Protein AF-A0A8J9RZQ1-F1 (afdb_monomer)

Structure (mmCIF, N/CA/C/O backbone):
data_AF-A0A8J9RZQ1-F1
#
_entry.id   AF-A0A8J9RZQ1-F1
#
loop_
_atom_site.group_PDB
_atom_site.id
_atom_site.type_symbol
_atom_site.label_atom_id
_atom_site.label_alt_id
_atom_site.label_comp_id
_atom_site.label_asym_id
_atom_site.label_entity_id
_atom_site.label_seq_id
_atom_site.pdbx_PDB_ins_code
_atom_site.Cartn_x
_atom_site.Cartn_y
_atom_site.Cartn_z
_atom_site.occupancy
_atom_site.B_iso_or_equiv
_atom_site.auth_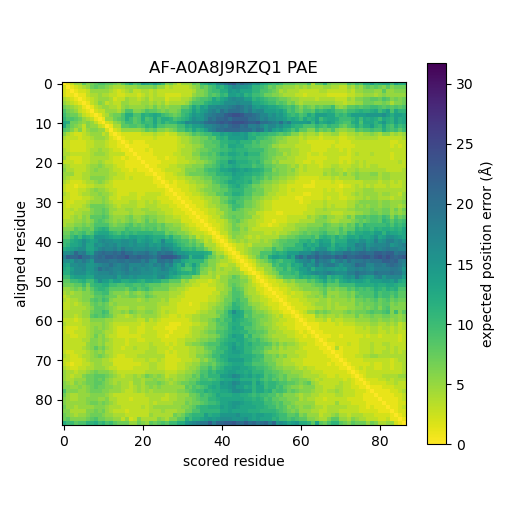seq_id
_atom_site.auth_comp_id
_atom_site.auth_asym_id
_atom_site.auth_atom_id
_atom_site.pdbx_PDB_model_num
ATOM 1 N N . ILE A 1 1 ? 3.578 3.260 -3.385 1.00 74.56 1 ILE A N 1
ATOM 2 C CA . ILE A 1 1 ? 2.538 2.312 -2.926 1.00 74.56 1 ILE A CA 1
ATOM 3 C C . ILE A 1 1 ? 1.317 3.140 -2.593 1.00 74.56 1 ILE A C 1
ATOM 5 O O . ILE A 1 1 ? 1.437 4.067 -1.794 1.00 74.56 1 ILE A O 1
ATOM 9 N N . ALA A 1 2 ? 0.209 2.895 -3.281 1.00 85.12 2 ALA A N 1
ATOM 10 C CA . ALA A 1 2 ? -1.042 3.589 -3.015 1.00 85.12 2 ALA A CA 1
ATOM 11 C C . ALA A 1 2 ? -1.630 3.114 -1.677 1.00 85.12 2 ALA A C 1
ATOM 13 O O . ALA A 1 2 ? -1.440 1.960 -1.286 1.00 85.12 2 ALA A O 1
ATOM 14 N N . LYS A 1 3 ? -2.330 3.999 -0.954 1.00 88.62 3 LYS A N 1
ATOM 15 C CA . LYS A 1 3 ? -3.054 3.583 0.255 1.00 88.62 3 LYS A CA 1
ATOM 16 C C . LYS A 1 3 ? -4.250 2.694 -0.146 1.00 88.62 3 LYS A C 1
ATOM 18 O O . LYS A 1 3 ? -4.827 2.940 -1.204 1.00 88.62 3 LYS A O 1
ATOM 23 N N . PRO A 1 4 ? -4.646 1.698 0.668 1.00 90.31 4 PRO A N 1
ATOM 24 C CA . PRO A 1 4 ? -5.695 0.743 0.306 1.00 90.31 4 PRO A CA 1
ATOM 25 C C . PRO A 1 4 ? -7.044 1.421 0.086 1.00 90.31 4 PRO A C 1
ATOM 27 O O . PRO A 1 4 ? -7.563 2.100 0.976 1.00 90.31 4 PRO A O 1
ATOM 30 N N . ALA A 1 5 ? -7.622 1.227 -1.091 1.00 89.19 5 ALA A N 1
ATOM 31 C CA . ALA A 1 5 ? -8.879 1.850 -1.465 1.00 89.19 5 ALA A CA 1
ATOM 32 C C . ALA A 1 5 ? -9.958 0.802 -1.732 1.00 89.19 5 ALA A C 1
ATOM 34 O O . ALA A 1 5 ? -9.669 -0.353 -2.044 1.00 89.19 5 ALA A O 1
ATOM 35 N N . LYS A 1 6 ? -11.216 1.212 -1.583 1.00 86.44 6 LYS A N 1
ATOM 36 C CA . LYS A 1 6 ? -12.365 0.394 -1.978 1.00 86.44 6 LYS A CA 1
ATOM 37 C C . LYS A 1 6 ? -12.533 0.423 -3.496 1.00 86.44 6 LYS A C 1
ATOM 39 O O . LYS A 1 6 ? -11.969 1.279 -4.174 1.00 86.44 6 LYS A O 1
ATOM 44 N N . ALA A 1 7 ? -13.327 -0.506 -4.024 1.00 78.94 7 ALA A N 1
ATOM 45 C CA . ALA A 1 7 ? -13.641 -0.529 -5.445 1.00 78.94 7 ALA A CA 1
ATOM 46 C C . ALA A 1 7 ? -14.283 0.804 -5.901 1.00 78.94 7 ALA A C 1
ATOM 48 O O . ALA A 1 7 ? -15.010 1.449 -5.127 1.00 78.94 7 ALA A O 1
ATOM 49 N N . PRO A 1 8 ? -14.036 1.229 -7.153 1.00 75.31 8 PRO A N 1
ATOM 50 C CA . PRO A 1 8 ? -14.624 2.448 -7.693 1.00 75.31 8 PRO 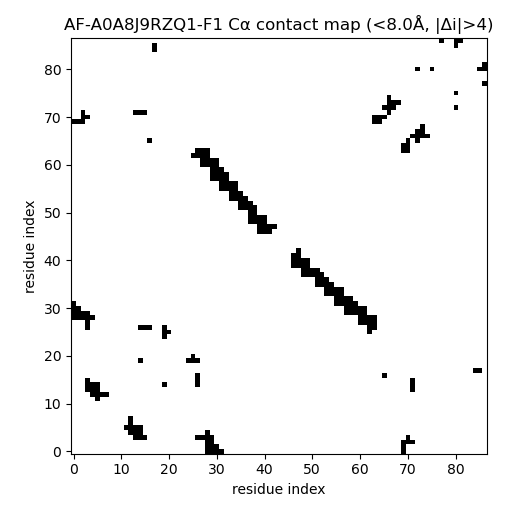A CA 1
ATOM 51 C C . PRO A 1 8 ? -16.159 2.367 -7.640 1.00 75.31 8 PRO A C 1
ATOM 53 O O . PRO A 1 8 ? -16.748 1.389 -8.091 1.00 75.31 8 PRO A O 1
ATOM 56 N N . GLY A 1 9 ? -16.801 3.391 -7.063 1.00 70.75 9 GLY A N 1
ATOM 57 C CA . GLY A 1 9 ? -18.263 3.470 -6.906 1.00 70.75 9 GLY A CA 1
ATOM 58 C C . GLY A 1 9 ? -18.778 3.492 -5.459 1.00 70.75 9 GLY A C 1
ATOM 59 O O . GLY A 1 9 ? -19.934 3.847 -5.237 1.00 70.75 9 GLY A O 1
ATOM 60 N N . GLU A 1 10 ? -17.947 3.189 -4.455 1.00 76.31 10 GLU A N 1
ATOM 61 C CA . GLU A 1 10 ? -18.347 3.353 -3.048 1.00 76.31 10 GLU A CA 1
ATOM 62 C C . GLU A 1 10 ? -18.273 4.819 -2.567 1.00 76.31 10 GLU A C 1
ATOM 64 O O . GLU A 1 10 ? -17.355 5.568 -2.914 1.00 76.31 10 GLU A O 1
ATOM 69 N N . ARG A 1 11 ? -19.223 5.217 -1.696 1.00 67.31 11 ARG A N 1
ATOM 70 C CA . ARG A 1 11 ? -19.303 6.567 -1.086 1.00 67.31 11 ARG A CA 1
ATOM 71 C C . ARG A 1 11 ? -18.054 6.948 -0.284 1.00 67.31 11 ARG A C 1
ATOM 73 O O . ARG A 1 11 ? -17.743 8.129 -0.172 1.00 67.31 11 ARG A O 1
ATOM 80 N N . SER A 1 12 ? -17.357 5.965 0.289 1.00 75.19 12 SER A N 1
ATOM 81 C CA . SER A 1 12 ? -16.068 6.157 0.956 1.00 75.19 12 SER A CA 1
ATOM 82 C C . SER A 1 12 ? -15.015 5.329 0.243 1.00 75.19 12 SER A C 1
ATOM 84 O O . SER A 1 12 ? -15.108 4.108 0.208 1.00 75.19 12 SER A O 1
ATOM 86 N N . GLN A 1 13 ? -13.998 5.995 -0.294 1.00 81.88 13 GLN A N 1
ATOM 87 C CA . GLN A 1 13 ? -12.907 5.337 -1.012 1.00 81.88 13 GLN A CA 1
ATOM 88 C C . GLN A 1 13 ? -11.841 4.758 -0.071 1.00 81.88 13 GLN A C 1
ATOM 90 O O . GLN A 1 13 ? -11.027 3.952 -0.499 1.00 81.88 13 GLN A O 1
ATOM 95 N N . LYS A 1 14 ? -11.835 5.140 1.213 1.00 88.00 14 LYS A N 1
ATOM 96 C CA . LYS A 1 14 ? -10.842 4.668 2.189 1.00 88.00 14 LYS A CA 1
ATOM 97 C C . LYS A 1 14 ? -11.248 3.307 2.733 1.00 88.00 14 LYS A C 1
ATOM 99 O O . LYS A 1 14 ? -12.339 3.186 3.289 1.00 88.00 14 LYS A O 1
ATOM 104 N N . LEU A 1 15 ? -10.358 2.327 2.625 1.00 89.94 15 LEU A N 1
ATOM 105 C CA . LEU A 1 15 ? -10.501 1.028 3.271 1.00 89.94 15 LEU A CA 1
ATOM 106 C C . LEU A 1 15 ? -9.790 1.068 4.631 1.00 89.94 15 LEU A C 1
ATOM 108 O O . LEU A 1 15 ? -8.636 1.498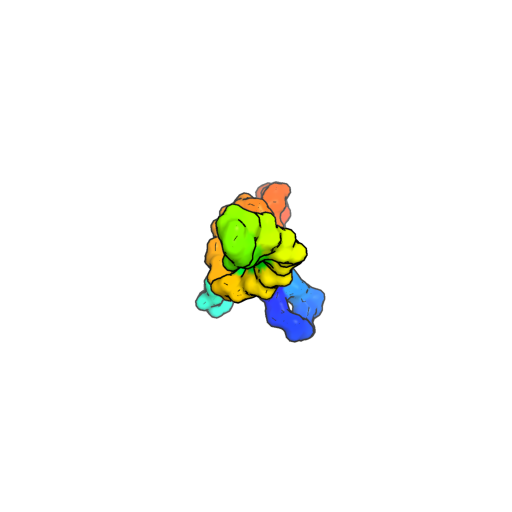 4.707 1.00 89.94 15 LEU A O 1
ATOM 112 N N . LEU A 1 16 ? -10.466 0.652 5.705 1.00 92.00 16 LEU A N 1
ATOM 113 C CA . LEU A 1 16 ? -9.857 0.556 7.040 1.00 92.00 16 LEU A CA 1
ATOM 114 C C . LEU A 1 16 ? -9.410 -0.884 7.352 1.00 92.00 16 LEU A C 1
ATOM 116 O O . LEU A 1 16 ? -10.055 -1.833 6.892 1.00 92.00 16 LEU A O 1
ATOM 120 N N . PRO A 1 17 ? -8.351 -1.080 8.166 1.00 92.31 17 PRO A N 1
ATOM 121 C CA . PRO A 1 17 ? -7.898 -2.419 8.548 1.00 92.31 17 PRO A CA 1
ATOM 122 C C . PRO A 1 17 ? -8.993 -3.254 9.225 1.00 92.31 17 PRO A C 1
ATOM 124 O O . PRO A 1 17 ? -9.17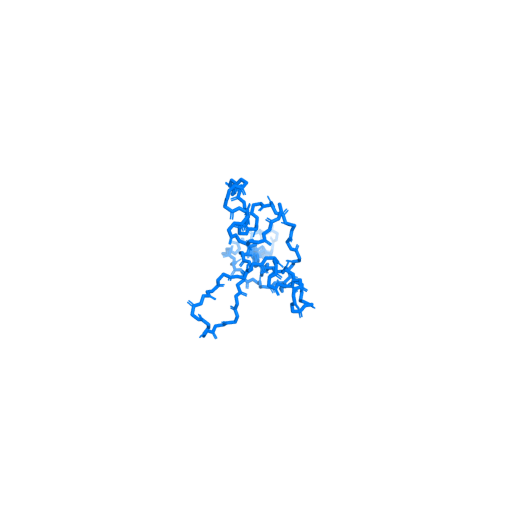5 -4.418 8.869 1.00 92.31 17 PRO A O 1
ATOM 127 N N . ARG A 1 18 ? -9.792 -2.659 10.119 1.00 92.06 18 ARG A N 1
ATOM 128 C CA . ARG A 1 18 ? -10.964 -3.304 10.724 1.00 92.06 18 ARG A CA 1
ATOM 129 C C . ARG A 1 18 ? -11.949 -3.867 9.704 1.00 92.06 18 ARG A C 1
ATOM 131 O O . ARG A 1 18 ? -12.369 -5.009 9.850 1.00 92.06 18 ARG A O 1
ATOM 138 N N . GLU A 1 19 ? -12.306 -3.101 8.673 1.00 90.62 19 GLU A N 1
ATOM 139 C CA . GLU A 1 19 ? -13.243 -3.570 7.639 1.00 90.62 19 GLU A CA 1
ATOM 140 C C . GLU A 1 19 ? -12.692 -4.814 6.928 1.00 90.62 19 GLU A C 1
ATOM 142 O O . GLU A 1 19 ? -13.442 -5.739 6.623 1.00 90.62 19 GLU A O 1
ATOM 147 N N . CYS A 1 20 ? -11.374 -4.867 6.710 1.00 91.94 20 CYS A N 1
ATOM 148 C CA . CYS A 1 20 ? -10.718 -6.038 6.132 1.00 91.94 20 CYS A CA 1
ATOM 149 C C . CYS A 1 20 ? -10.772 -7.242 7.076 1.00 91.94 20 CYS A C 1
ATOM 151 O O . CYS A 1 20 ? -11.083 -8.341 6.628 1.00 91.94 20 CYS A O 1
ATOM 153 N N . ARG A 1 21 ? -10.546 -7.041 8.383 1.00 91.69 21 ARG A N 1
ATOM 154 C CA . ARG A 1 21 ? -10.657 -8.107 9.396 1.00 91.69 21 ARG A CA 1
ATOM 155 C C . ARG A 1 21 ? -12.079 -8.672 9.471 1.00 91.69 21 ARG A C 1
ATOM 157 O O . ARG A 1 21 ? -12.246 -9.887 9.459 1.00 91.69 21 ARG A O 1
ATOM 164 N N . GLU A 1 22 ? -13.094 -7.807 9.476 1.00 92.44 22 GLU A N 1
ATOM 165 C CA . GLU A 1 22 ? -14.511 -8.205 9.502 1.00 92.44 22 GLU A CA 1
ATOM 166 C C . GLU A 1 22 ? -14.917 -8.969 8.232 1.00 92.44 22 GLU A C 1
ATOM 168 O O . GLU A 1 22 ? -15.646 -9.957 8.301 1.00 92.44 22 GLU A O 1
ATOM 173 N N . ARG A 1 23 ? -14.413 -8.542 7.068 1.00 91.25 23 ARG A N 1
ATOM 174 C CA . ARG A 1 23 ? -14.719 -9.153 5.764 1.00 91.25 23 ARG A CA 1
ATOM 175 C C . ARG A 1 23 ? -13.788 -10.310 5.382 1.00 91.25 23 ARG A C 1
ATOM 177 O O . ARG A 1 23 ? -13.952 -10.863 4.299 1.00 91.25 23 ARG A O 1
ATOM 184 N N . LYS A 1 24 ? -12.824 -10.679 6.238 1.00 92.19 24 LYS A N 1
ATOM 185 C CA . LYS A 1 24 ? -11.767 -11.673 5.952 1.00 92.19 24 LYS A CA 1
ATOM 186 C C . LYS A 1 24 ? -10.978 -11.363 4.666 1.00 92.19 24 LYS A C 1
ATOM 188 O O . LYS A 1 24 ? -10.608 -12.263 3.918 1.00 92.19 24 LYS A O 1
ATOM 193 N N . LEU A 1 25 ? -10.735 -10.078 4.414 1.00 91.31 25 LEU A N 1
ATOM 194 C CA . LEU A 1 25 ? -9.945 -9.571 3.292 1.00 91.31 25 LEU A CA 1
ATOM 195 C C . LEU A 1 25 ? -8.522 -9.223 3.736 1.00 91.31 25 LEU A C 1
ATOM 197 O O . LEU A 1 25 ? -8.247 -9.001 4.916 1.00 91.31 25 LEU A O 1
ATOM 201 N N . VAL A 1 26 ? -7.620 -9.115 2.763 1.00 91.00 26 VAL A N 1
ATOM 202 C CA . VAL A 1 26 ? -6.248 -8.654 2.988 1.00 91.00 26 VAL A CA 1
ATOM 203 C C . VAL A 1 26 ? -6.194 -7.135 2.842 1.00 91.00 26 VAL A C 1
ATOM 205 O O . VAL A 1 26 ? -6.631 -6.584 1.835 1.00 91.00 26 VAL A O 1
ATOM 208 N N . TYR A 1 27 ? -5.629 -6.453 3.839 1.00 93.31 27 TYR A N 1
ATOM 209 C CA . TYR A 1 27 ? -5.365 -5.016 3.767 1.00 93.31 27 TYR A CA 1
ATOM 210 C C . TYR A 1 27 ? -4.146 -4.758 2.868 1.00 93.31 27 TYR A C 1
ATOM 212 O O . TYR A 1 27 ? -3.005 -4.748 3.337 1.00 93.31 27 TYR A O 1
ATOM 220 N N . ALA A 1 28 ? -4.386 -4.604 1.566 1.00 92.44 28 ALA A N 1
ATOM 221 C CA . ALA A 1 28 ? -3.353 -4.446 0.547 1.00 92.44 28 ALA A CA 1
ATOM 222 C C . ALA A 1 28 ? -3.552 -3.170 -0.281 1.00 92.44 28 ALA A C 1
ATOM 224 O O . ALA A 1 28 ? -4.673 -2.688 -0.438 1.00 92.44 28 ALA A O 1
ATOM 225 N N . GLY A 1 29 ? -2.452 -2.597 -0.769 1.00 91.50 29 GLY A N 1
ATOM 226 C CA . GLY A 1 29 ? -2.460 -1.415 -1.629 1.00 91.50 29 GLY A CA 1
ATOM 227 C C . GLY A 1 29 ? -1.672 -1.638 -2.915 1.00 91.50 29 GLY A C 1
ATOM 228 O O . GLY A 1 29 ? -0.711 -2.410 -2.934 1.00 91.50 29 GLY A O 1
ATOM 229 N N . GLU A 1 30 ? -2.063 -0.932 -3.975 1.00 92.06 30 GLU A N 1
ATOM 230 C CA . GLU A 1 30 ? -1.473 -1.093 -5.303 1.00 92.06 30 GLU A CA 1
ATOM 231 C C . GLU A 1 30 ? -0.007 -0.620 -5.336 1.00 92.06 30 GLU A C 1
ATOM 233 O O . GLU A 1 30 ? 0.351 0.485 -4.891 1.00 92.06 30 GLU A O 1
ATOM 238 N N . ILE A 1 31 ? 0.860 -1.455 -5.910 1.00 93.12 31 ILE A N 1
ATOM 239 C CA . ILE A 1 31 ? 2.233 -1.103 -6.258 1.00 93.12 31 ILE A CA 1
ATOM 240 C C . ILE A 1 31 ? 2.317 -0.785 -7.741 1.00 93.12 31 ILE A C 1
ATOM 242 O O . ILE A 1 31 ? 2.202 -1.657 -8.596 1.00 93.12 31 ILE A O 1
ATOM 246 N N . SER A 1 32 ? 2.663 0.460 -8.035 1.00 92.25 32 SER A N 1
ATOM 247 C CA . SER A 1 32 ? 3.069 0.912 -9.360 1.00 92.25 32 SER A CA 1
ATOM 248 C C . SER A 1 32 ? 4.530 1.361 -9.331 1.00 92.25 32 SER A C 1
ATOM 250 O O . SER A 1 32 ? 4.920 2.101 -8.422 1.00 92.25 32 SER A O 1
ATOM 252 N N . ALA A 1 33 ? 5.323 0.984 -10.334 1.00 92.69 33 ALA A N 1
ATOM 253 C CA . ALA A 1 33 ? 6.650 1.556 -10.554 1.00 92.69 33 ALA A CA 1
ATOM 254 C C . ALA A 1 33 ? 6.804 2.080 -11.984 1.00 92.69 33 ALA A C 1
ATOM 256 O O . ALA A 1 33 ? 6.218 1.562 -12.937 1.00 92.69 33 ALA A O 1
ATOM 257 N N . THR A 1 34 ? 7.626 3.116 -12.119 1.00 94.12 34 THR A N 1
ATOM 258 C CA . THR A 1 34 ? 8.008 3.690 -13.406 1.00 94.12 34 THR A CA 1
ATOM 259 C C . THR A 1 34 ? 9.418 3.236 -13.734 1.00 94.12 34 THR A C 1
ATOM 261 O O . THR A 1 34 ? 10.381 3.662 -13.099 1.00 94.12 34 THR A O 1
ATOM 264 N N . PHE A 1 35 ? 9.548 2.388 -14.745 1.00 92.75 35 PHE A N 1
ATOM 265 C CA . PHE A 1 35 ? 10.841 2.020 -15.298 1.00 92.75 35 PHE A CA 1
ATOM 266 C C . PHE A 1 35 ? 11.311 3.090 -16.269 1.00 92.75 35 PHE A C 1
ATOM 268 O O . PHE A 1 35 ? 10.560 3.514 -17.143 1.00 92.75 35 PHE A O 1
ATOM 275 N N . CYS A 1 36 ? 12.563 3.510 -16.142 1.00 93.00 36 CYS A N 1
ATOM 276 C CA . CYS A 1 36 ? 13.217 4.362 -17.124 1.00 93.00 36 CYS A CA 1
ATOM 277 C C . CYS A 1 36 ? 14.368 3.568 -17.730 1.00 93.00 36 CYS A C 1
ATOM 279 O O . CYS A 1 36 ? 15.285 3.180 -17.007 1.00 93.00 36 CYS A O 1
ATOM 281 N N . TYR A 1 37 ? 14.318 3.311 -19.034 1.00 89.62 37 TYR A N 1
ATOM 282 C CA . TYR A 1 37 ? 15.402 2.629 -19.732 1.00 89.62 37 TYR A CA 1
ATOM 283 C C . TYR A 1 37 ? 15.835 3.415 -20.963 1.00 89.62 37 TYR A C 1
ATOM 285 O O . TYR A 1 37 ? 15.063 4.149 -21.585 1.00 89.62 37 TYR A O 1
ATOM 293 N N . ARG A 1 38 ? 17.112 3.266 -21.308 1.00 89.38 38 ARG A N 1
ATOM 294 C CA . ARG A 1 38 ? 17.730 3.890 -22.472 1.00 89.38 38 ARG A CA 1
ATOM 295 C C . ARG A 1 38 ? 18.446 2.811 -23.261 1.00 89.38 38 ARG A C 1
ATOM 297 O O . ARG A 1 38 ? 19.329 2.149 -22.729 1.00 89.38 38 ARG A O 1
ATOM 304 N N . MET A 1 39 ? 18.070 2.647 -24.523 1.00 86.25 39 MET A N 1
ATOM 305 C CA . MET A 1 39 ? 18.785 1.745 -25.418 1.00 86.25 39 MET A CA 1
ATOM 306 C C . MET A 1 39 ? 19.991 2.466 -26.023 1.00 86.25 39 MET A C 1
ATOM 308 O O . MET A 1 39 ? 19.874 3.588 -26.528 1.00 86.25 39 MET A O 1
ATOM 312 N N . ILE A 1 40 ? 21.152 1.821 -25.956 1.00 86.56 40 ILE A N 1
ATOM 313 C CA . ILE A 1 40 ? 22.376 2.271 -26.619 1.00 86.56 40 ILE A CA 1
ATOM 314 C C . ILE A 1 40 ? 22.518 1.433 -27.883 1.00 86.56 40 ILE A C 1
ATOM 316 O O . ILE A 1 40 ? 22.608 0.209 -27.805 1.00 86.56 40 ILE A O 1
ATOM 320 N N . GLN A 1 41 ? 22.502 2.081 -29.045 1.00 80.56 41 GLN A N 1
ATOM 321 C CA . GLN A 1 41 ? 22.810 1.412 -30.303 1.00 80.56 41 GLN A CA 1
ATOM 322 C C . GLN A 1 41 ? 24.295 1.583 -30.600 1.00 80.56 41 GLN A C 1
ATOM 324 O O . GLN A 1 41 ? 24.798 2.704 -30.624 1.00 80.56 41 GLN A O 1
ATOM 329 N N . ARG A 1 42 ? 24.990 0.471 -30.843 1.00 80.94 42 ARG A N 1
ATOM 330 C CA . ARG A 1 42 ? 26.369 0.479 -31.335 1.00 80.94 42 ARG A CA 1
ATOM 331 C C . ARG A 1 42 ? 26.373 0.346 -32.844 1.00 80.94 42 ARG A C 1
ATOM 333 O O . ARG A 1 42 ? 25.890 -0.653 -33.370 1.00 80.94 42 ARG A O 1
ATOM 340 N N . ARG A 1 43 ? 26.965 1.319 -33.535 1.00 79.44 43 ARG A N 1
ATOM 341 C CA . ARG A 1 43 ? 27.275 1.210 -34.965 1.00 79.44 43 ARG A CA 1
ATOM 342 C C . ARG A 1 43 ? 28.734 1.588 -35.174 1.00 79.44 43 ARG A C 1
ATOM 344 O O . ARG A 1 43 ? 29.139 2.686 -34.814 1.00 79.44 43 ARG A O 1
ATOM 351 N N . ASN A 1 44 ? 29.518 0.667 -35.733 1.00 79.62 44 ASN A N 1
ATOM 352 C CA . ASN A 1 44 ? 30.944 0.857 -36.031 1.00 79.62 44 ASN A CA 1
ATOM 353 C C . ASN A 1 44 ? 31.785 1.327 -34.822 1.00 79.62 44 ASN A C 1
ATOM 355 O O . ASN A 1 44 ? 32.634 2.199 -34.959 1.00 79.62 44 ASN A O 1
ATOM 359 N N . GLY A 1 45 ? 31.526 0.790 -33.624 1.00 80.62 45 GLY A N 1
ATOM 360 C CA . GLY A 1 45 ? 32.263 1.152 -32.404 1.00 80.62 45 GLY A CA 1
ATOM 361 C C . GLY A 1 45 ? 31.857 2.484 -31.758 1.00 80.62 45 GLY A C 1
ATOM 362 O O . GLY A 1 45 ? 32.393 2.820 -30.707 1.00 80.62 45 GLY A O 1
ATOM 363 N N . VAL A 1 46 ? 30.897 3.214 -32.338 1.00 78.44 46 VAL A N 1
ATOM 364 C CA . VAL A 1 46 ? 30.349 4.452 -31.768 1.00 78.44 46 VAL A CA 1
ATOM 365 C C . VAL A 1 46 ? 29.007 4.166 -31.094 1.00 78.44 46 VAL A C 1
ATOM 367 O O . VAL A 1 46 ? 28.110 3.555 -31.689 1.00 78.44 46 VAL A O 1
ATOM 370 N N . ASP A 1 47 ? 28.882 4.618 -29.847 1.00 83.19 47 ASP A N 1
ATOM 371 C CA . ASP A 1 47 ? 27.667 4.506 -29.043 1.00 83.19 47 ASP A CA 1
ATOM 372 C C . ASP A 1 47 ? 26.713 5.658 -29.393 1.00 83.19 47 ASP A C 1
ATOM 374 O O . ASP A 1 47 ? 27.018 6.825 -29.153 1.00 83.19 47 ASP A O 1
ATOM 378 N N . PHE A 1 48 ? 25.538 5.333 -29.935 1.00 80.00 48 PHE A N 1
ATOM 379 C CA . PHE A 1 48 ? 24.448 6.274 -30.193 1.00 80.00 48 PHE A CA 1
ATOM 380 C C . PHE A 1 48 ? 23.356 6.077 -29.140 1.00 80.00 48 PHE A C 1
ATOM 382 O O . PHE A 1 48 ? 22.596 5.099 -29.184 1.00 80.00 48 PHE A O 1
ATOM 389 N N . PRO A 1 49 ? 23.272 6.970 -28.145 1.00 79.38 49 PRO A N 1
ATOM 390 C CA . PRO A 1 49 ? 22.412 6.724 -27.009 1.00 79.38 49 PRO A CA 1
ATOM 391 C C . PRO A 1 49 ? 21.012 7.315 -27.276 1.00 79.38 49 PRO A C 1
ATOM 393 O O . PRO A 1 49 ? 20.844 8.526 -27.421 1.00 79.38 49 PRO A O 1
ATOM 396 N N . SER A 1 50 ? 19.986 6.459 -27.318 1.00 81.81 50 SER A N 1
ATOM 397 C CA . SER A 1 50 ? 18.607 6.829 -27.702 1.00 81.81 50 SER A CA 1
ATOM 398 C C . SER A 1 50 ? 17.903 7.710 -26.661 1.00 81.81 50 SER A C 1
ATOM 400 O O . SER A 1 50 ? 18.422 7.923 -25.566 1.00 81.81 50 SER A O 1
ATOM 402 N N . ARG A 1 51 ? 16.705 8.231 -26.960 1.00 86.19 51 ARG A N 1
ATOM 403 C CA . ARG A 1 51 ? 15.899 8.949 -25.953 1.00 86.19 51 ARG A CA 1
ATOM 404 C C . ARG A 1 51 ? 15.474 7.993 -24.821 1.00 86.19 51 ARG A C 1
ATOM 406 O O . ARG A 1 51 ? 15.141 6.844 -25.111 1.00 86.19 51 ARG A O 1
ATOM 413 N N . PRO A 1 52 ? 15.491 8.434 -23.550 1.00 88.31 52 PRO A N 1
ATOM 414 C CA . PRO A 1 52 ? 15.016 7.618 -22.438 1.00 88.31 52 PRO A CA 1
ATOM 415 C C . PRO A 1 52 ? 13.509 7.371 -22.566 1.00 88.31 52 PRO A C 1
ATOM 417 O O . PRO A 1 52 ? 12.737 8.307 -22.779 1.00 88.31 52 PRO A O 1
ATOM 420 N N . VAL A 1 53 ? 13.098 6.114 -22.422 1.00 91.31 53 VAL A N 1
ATOM 421 C CA . VAL A 1 53 ? 11.694 5.692 -22.448 1.00 91.31 53 VAL A CA 1
ATOM 422 C C . VAL A 1 53 ? 11.248 5.415 -21.019 1.00 91.31 53 VAL A C 1
ATOM 424 O O . VAL A 1 53 ? 11.942 4.730 -20.266 1.00 91.31 53 VAL A O 1
ATOM 427 N N . ARG A 1 54 ? 10.088 5.963 -20.641 1.00 93.31 54 ARG A N 1
ATOM 428 C CA . ARG A 1 54 ? 9.449 5.715 -19.344 1.00 93.31 54 ARG A CA 1
ATOM 429 C C . ARG A 1 54 ? 8.300 4.735 -19.524 1.00 93.31 54 ARG A C 1
ATOM 431 O O . ARG A 1 54 ? 7.438 4.951 -20.369 1.00 93.31 54 ARG A O 1
ATOM 438 N N . LEU A 1 55 ? 8.284 3.687 -18.717 1.00 93.31 55 LEU A N 1
ATOM 439 C CA . LEU A 1 55 ? 7.303 2.617 -18.772 1.00 93.31 55 LEU A CA 1
ATOM 440 C C . LEU A 1 55 ? 6.677 2.472 -17.387 1.00 93.31 55 LEU A C 1
ATOM 442 O O . LEU A 1 55 ? 7.339 2.077 -16.431 1.00 93.31 55 LEU A O 1
ATOM 446 N N . ASN A 1 56 ? 5.405 2.844 -17.273 1.00 93.12 56 ASN A N 1
ATOM 447 C CA . ASN A 1 56 ? 4.650 2.709 -16.032 1.00 93.12 56 ASN A CA 1
ATOM 448 C C . ASN A 1 56 ? 4.061 1.302 -15.973 1.00 93.12 56 ASN A C 1
ATOM 450 O O . ASN A 1 56 ? 3.341 0.897 -16.887 1.00 93.12 56 ASN A O 1
ATOM 454 N N . LYS A 1 57 ? 4.366 0.555 -14.912 1.00 93.31 57 LYS A N 1
ATOM 455 C CA . LYS A 1 57 ? 3.840 -0.792 -14.703 1.00 93.31 57 LYS A CA 1
ATOM 456 C C . LYS A 1 57 ? 3.269 -0.926 -13.297 1.00 93.31 57 LYS A C 1
ATOM 458 O O . LYS A 1 57 ? 3.922 -0.565 -12.319 1.00 93.31 57 LYS A O 1
ATOM 463 N N . THR A 1 58 ? 2.068 -1.483 -13.219 1.00 92.19 58 THR A N 1
ATOM 464 C CA . THR A 1 58 ? 1.449 -1.934 -11.971 1.00 92.19 58 THR A CA 1
ATOM 465 C C . THR A 1 58 ? 1.834 -3.393 -11.720 1.00 92.19 58 THR A C 1
ATOM 467 O O . THR A 1 58 ? 1.774 -4.218 -12.634 1.00 92.19 58 THR A O 1
ATOM 470 N N . PHE A 1 59 ? 2.254 -3.696 -10.492 1.00 90.69 59 PHE A N 1
ATOM 471 C CA . PHE A 1 59 ? 2.714 -5.012 -10.027 1.00 90.69 59 PHE A CA 1
ATOM 472 C C . PHE A 1 59 ? 1.659 -5.756 -9.203 1.00 90.69 59 PHE A C 1
ATOM 474 O O . PHE A 1 59 ? 1.923 -6.855 -8.727 1.00 90.69 59 PHE A O 1
ATOM 481 N N . GLY A 1 60 ? 0.474 -5.164 -9.052 1.00 91.00 60 GLY A N 1
ATOM 482 C CA . GLY A 1 60 ? -0.617 -5.688 -8.239 1.00 91.00 60 GLY A CA 1
ATOM 483 C C . GLY A 1 60 ? -0.585 -5.139 -6.817 1.00 91.00 60 GLY A C 1
ATOM 484 O O . GLY A 1 60 ? -0.041 -4.059 -6.570 1.00 91.00 60 GLY A O 1
ATOM 485 N N . ASP A 1 61 ? -1.171 -5.899 -5.897 1.00 92.06 61 ASP A N 1
ATOM 486 C CA . ASP A 1 61 ? -1.428 -5.460 -4.530 1.00 92.06 61 ASP A CA 1
ATOM 487 C C . ASP A 1 61 ? -0.405 -6.032 -3.546 1.00 92.06 61 ASP A C 1
ATOM 489 O O . ASP A 1 61 ? -0.125 -7.232 -3.536 1.00 92.06 61 ASP A O 1
ATOM 493 N N . MET A 1 62 ? 0.137 -5.174 -2.679 1.00 92.62 62 MET A N 1
ATOM 494 C CA . MET A 1 62 ? 1.031 -5.576 -1.592 1.00 92.62 62 MET A CA 1
ATOM 495 C C . MET A 1 62 ? 0.358 -5.362 -0.238 1.00 92.62 62 MET A C 1
ATOM 497 O O . MET A 1 62 ? -0.194 -4.282 -0.005 1.00 92.62 62 MET A O 1
ATOM 501 N N . PRO A 1 63 ? 0.427 -6.342 0.682 1.00 93.56 63 PRO A N 1
ATOM 502 C CA . PRO A 1 63 ? -0.091 -6.177 2.032 1.00 93.56 63 PRO A CA 1
ATOM 503 C C . PRO A 1 63 ? 0.632 -5.039 2.757 1.00 93.56 63 PRO A C 1
ATOM 505 O O . PRO A 1 63 ? 1.860 -4.944 2.742 1.00 93.56 63 PRO A O 1
ATOM 508 N N . ILE A 1 64 ? -0.144 -4.176 3.409 1.00 93.88 64 ILE A N 1
ATOM 509 C CA . ILE A 1 64 ? 0.369 -3.010 4.127 1.00 93.88 64 ILE A CA 1
ATOM 510 C C . ILE A 1 64 ? 0.326 -3.269 5.628 1.00 93.88 64 ILE A C 1
ATOM 512 O O . ILE A 1 64 ? -0.679 -3.709 6.182 1.00 93.88 64 ILE A O 1
ATOM 516 N N . MET A 1 65 ? 1.422 -2.938 6.306 1.00 93.88 65 MET A N 1
ATOM 517 C CA . MET A 1 65 ? 1.512 -3.043 7.758 1.00 93.88 65 MET A CA 1
ATOM 518 C C . MET A 1 65 ? 0.618 -1.996 8.440 1.00 93.88 65 MET A C 1
ATOM 520 O O . MET A 1 65 ? 0.622 -0.814 8.073 1.00 93.88 65 MET A O 1
ATOM 524 N N . VAL A 1 66 ? -0.141 -2.420 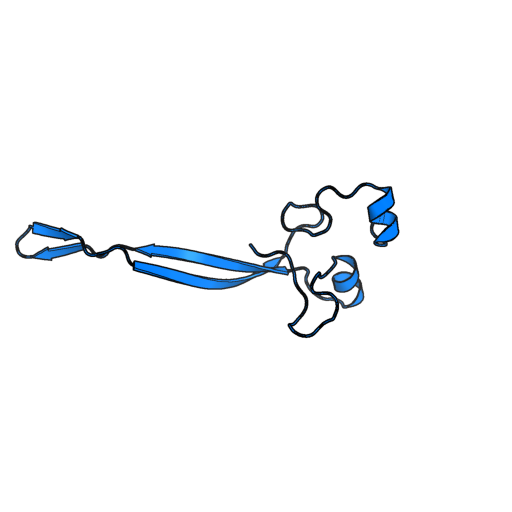9.451 1.00 91.62 66 VAL A N 1
ATOM 525 C CA . VAL A 1 66 ? -0.985 -1.530 10.265 1.00 91.62 66 VAL A CA 1
ATOM 526 C C . VAL A 1 66 ? -0.097 -0.503 10.986 1.00 91.62 66 VAL A C 1
ATOM 528 O O . VAL A 1 66 ? 1.038 -0.808 11.331 1.00 91.62 66 VAL A O 1
ATOM 531 N N . MET A 1 67 ? -0.578 0.735 11.148 1.00 89.81 67 MET A N 1
ATOM 532 C CA . MET A 1 67 ? 0.177 1.885 11.693 1.00 89.81 67 MET A CA 1
ATOM 533 C C . MET A 1 67 ? 1.417 2.337 10.890 1.00 89.81 67 MET A C 1
ATOM 535 O O . MET A 1 67 ? 2.072 3.303 11.274 1.00 89.81 67 MET A O 1
ATOM 539 N N . SER A 1 68 ? 1.737 1.711 9.752 1.00 92.56 68 SER A N 1
ATOM 540 C CA . SER A 1 68 ? 2.790 2.208 8.854 1.00 92.56 68 SER A CA 1
ATOM 541 C C . SER A 1 68 ? 2.346 3.447 8.064 1.00 92.56 68 SER A C 1
ATOM 543 O O . SER A 1 68 ? 1.155 3.744 7.971 1.00 92.56 68 SER A O 1
ATOM 545 N N . LYS A 1 69 ? 3.290 4.118 7.387 1.00 90.75 69 LYS A N 1
ATOM 546 C CA . LYS A 1 69 ? 3.017 5.277 6.507 1.00 90.75 69 LYS A CA 1
ATOM 547 C C . LYS A 1 69 ? 2.024 4.982 5.372 1.00 90.75 69 LYS A C 1
ATOM 549 O O . LYS A 1 69 ? 1.308 5.861 4.896 1.00 90.75 69 LYS A O 1
ATOM 554 N N . GLY A 1 70 ? 1.970 3.727 4.922 1.00 87.25 70 GLY A N 1
ATOM 555 C CA . GLY A 1 70 ? 1.016 3.275 3.904 1.00 87.25 70 GLY A CA 1
ATOM 556 C C . GLY A 1 70 ? -0.401 3.062 4.446 1.00 87.25 70 GLY A C 1
ATOM 557 O O . GLY A 1 70 ? -1.338 2.885 3.671 1.00 87.25 70 GLY A O 1
ATOM 558 N N . CYS A 1 71 ? -0.580 3.067 5.768 1.00 91.88 71 CYS A N 1
ATOM 559 C CA . CYS A 1 71 ? -1.862 2.839 6.413 1.00 91.88 71 CYS A CA 1
ATOM 560 C C . CYS A 1 71 ? -2.669 4.141 6.567 1.00 91.88 71 CYS A C 1
ATOM 562 O O . CYS A 1 71 ? -2.138 5.255 6.554 1.00 91.88 71 CYS A O 1
ATOM 564 N N . HIS A 1 72 ? -3.984 4.002 6.726 1.00 90.31 72 HIS A N 1
ATOM 565 C CA . HIS A 1 72 ? -4.876 5.106 7.082 1.00 90.31 72 HIS A CA 1
ATOM 566 C C . HIS A 1 72 ? -4.822 5.471 8.571 1.00 90.31 72 HIS A C 1
ATOM 568 O O . HIS A 1 72 ? -5.292 6.541 8.940 1.00 90.31 72 HIS A O 1
ATOM 574 N N . LEU A 1 73 ? -4.237 4.602 9.400 1.00 90.44 73 LEU A N 1
ATOM 575 C CA . LEU A 1 73 ? -4.048 4.800 10.843 1.00 90.44 73 LEU A CA 1
ATOM 576 C C . LEU A 1 73 ? -2.688 5.436 11.181 1.00 90.44 73 LEU A C 1
ATOM 578 O O . LEU A 1 73 ? -2.248 5.425 12.325 1.00 90.44 73 LEU A O 1
ATOM 582 N N . GLU A 1 74 ? -1.970 5.946 10.182 1.00 90.94 74 GLU A N 1
ATOM 583 C CA . GLU A 1 74 ? -0.712 6.650 10.415 1.00 90.94 74 GLU A CA 1
ATOM 584 C C . GLU A 1 74 ? -0.968 7.929 11.230 1.00 90.94 74 GLU A C 1
ATOM 586 O O . GLU A 1 74 ? -1.747 8.789 10.818 1.00 90.94 74 GLU A O 1
ATOM 591 N N . GLY A 1 75 ? -0.303 8.066 12.382 1.00 88.06 75 GLY A N 1
ATOM 592 C CA . GLY A 1 75 ? -0.353 9.285 13.198 1.00 88.06 75 GLY A CA 1
ATOM 593 C C . GLY A 1 75 ? -1.690 9.541 13.903 1.00 88.06 75 GLY A C 1
ATOM 594 O O . GLY A 1 75 ? -1.902 10.634 14.429 1.00 88.06 75 GLY A O 1
ATOM 595 N N . THR A 1 76 ? -2.602 8.566 13.934 1.00 89.81 76 THR A N 1
ATOM 596 C CA . THR A 1 76 ? -3.861 8.699 14.674 1.00 89.81 76 THR A CA 1
ATOM 597 C C . THR A 1 76 ? -3.626 8.654 16.179 1.00 89.81 76 THR A C 1
ATOM 599 O O . THR A 1 76 ? -2.899 7.805 16.688 1.00 89.81 76 THR A O 1
ATOM 602 N N . THR A 1 77 ? -4.288 9.551 16.907 1.00 92.25 77 THR A N 1
ATOM 603 C CA . THR A 1 77 ? -4.250 9.563 18.378 1.00 92.25 77 THR A CA 1
ATOM 604 C C . THR A 1 77 ? -5.084 8.416 18.971 1.00 92.25 77 THR A C 1
ATOM 606 O O . THR A 1 77 ? -6.051 7.986 18.336 1.00 92.25 77 THR A O 1
ATOM 609 N N . PRO A 1 78 ? -4.823 7.977 20.219 1.00 90.88 78 PRO A N 1
ATOM 610 C CA . PRO A 1 78 ? -5.589 6.896 20.854 1.00 90.88 78 PRO A CA 1
ATOM 611 C C . PRO A 1 78 ? -7.105 7.147 20.873 1.00 90.88 78 PRO A C 1
ATOM 613 O O . PRO A 1 78 ? -7.904 6.266 20.576 1.00 90.88 78 PRO A O 1
ATOM 616 N N . LYS A 1 79 ? -7.532 8.396 21.109 1.00 91.88 79 LYS A N 1
ATOM 617 C CA . LYS A 1 79 ? -8.957 8.776 21.063 1.00 91.88 79 LYS A CA 1
ATOM 618 C C . LYS A 1 79 ? -9.579 8.602 19.671 1.00 91.88 79 LYS A C 1
ATOM 620 O O . LYS A 1 79 ? -10.782 8.382 19.564 1.00 91.88 79 LYS A O 1
ATOM 625 N N . GLN A 1 80 ? -8.794 8.761 18.607 1.00 89.44 80 GLN A N 1
ATOM 626 C CA . GLN A 1 80 ? -9.250 8.574 17.229 1.00 89.44 80 GLN A CA 1
ATOM 627 C C . GLN A 1 80 ? -9.270 7.094 16.836 1.00 89.44 80 GLN A C 1
ATOM 629 O O . GLN A 1 80 ? -10.198 6.696 16.137 1.00 89.44 80 GLN A O 1
ATOM 634 N N . LEU A 1 81 ? -8.326 6.282 17.326 1.00 89.75 81 LEU A N 1
ATOM 635 C CA . LEU A 1 81 ? -8.338 4.824 17.143 1.00 89.75 81 LEU A CA 1
ATOM 636 C C . LEU A 1 81 ? -9.619 4.210 17.715 1.00 89.75 81 LEU A C 1
ATOM 638 O O . LEU A 1 81 ? -10.358 3.553 16.983 1.00 89.75 81 LEU A O 1
ATOM 642 N N . VAL A 1 82 ? -9.986 4.590 18.944 1.00 91.00 82 VAL A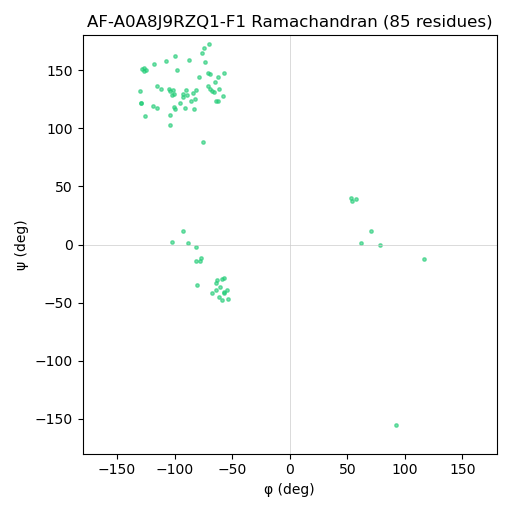 N 1
ATOM 643 C CA . VAL A 1 82 ? -11.246 4.156 19.573 1.00 91.00 82 VAL A CA 1
ATOM 644 C C . VAL A 1 82 ? -12.468 4.532 18.722 1.00 91.0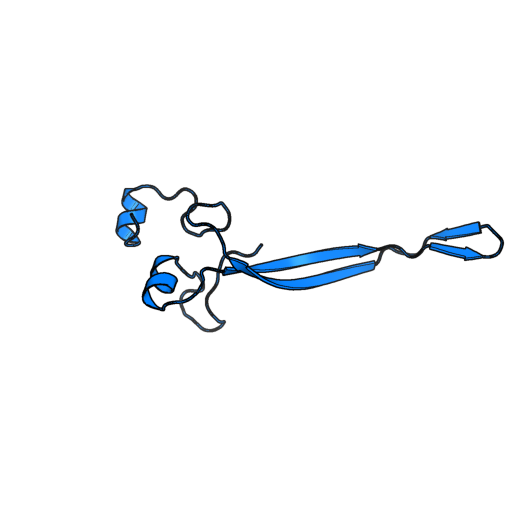0 82 VAL A C 1
ATOM 646 O O . VAL A 1 82 ? -13.376 3.721 18.545 1.00 91.00 82 VAL A O 1
ATOM 649 N N . LYS A 1 83 ? -12.494 5.733 18.120 1.00 89.44 83 LYS A N 1
ATOM 650 C CA . LYS A 1 83 ? -13.583 6.144 17.206 1.00 89.44 83 LYS A CA 1
ATOM 651 C C . LYS A 1 83 ? -13.649 5.291 15.937 1.00 89.44 83 LYS A C 1
ATOM 653 O O . LYS A 1 83 ? -14.738 5.063 15.417 1.00 89.44 83 LYS A O 1
ATOM 658 N N . LEU A 1 84 ? -12.503 4.828 15.443 1.00 86.06 84 LEU A N 1
ATOM 659 C CA . LEU A 1 84 ? -12.401 3.917 14.299 1.00 86.06 84 LEU A CA 1
ATOM 660 C C . LEU A 1 84 ? -12.640 2.446 14.694 1.00 86.06 84 LEU A C 1
ATOM 662 O O . LEU A 1 84 ? -12.736 1.582 13.819 1.00 86.06 84 LEU A O 1
ATOM 666 N N . LYS A 1 85 ? -12.850 2.185 15.993 1.00 88.19 85 LYS A N 1
ATOM 667 C CA . LYS A 1 85 ? -12.936 0.861 16.624 1.00 88.19 85 LYS A CA 1
ATOM 668 C C . LYS A 1 85 ? -11.683 0.015 16.387 1.00 88.19 85 LYS A C 1
ATOM 670 O O . LYS A 1 85 ? -11.771 -1.181 16.127 1.00 88.19 85 LYS A O 1
ATOM 675 N N . GLU A 1 86 ? -10.542 0.679 16.432 1.00 87.00 86 GLU A N 1
ATOM 676 C CA . GLU A 1 86 ? -9.220 0.071 16.508 1.00 87.00 86 GLU A CA 1
ATOM 677 C C . GLU A 1 86 ? -8.671 0.298 17.925 1.00 87.00 86 GLU A C 1
ATOM 679 O O . GLU A 1 86 ? -9.130 1.206 18.630 1.00 87.00 86 GLU A O 1
ATOM 684 N N . GLU A 1 87 ? -7.715 -0.535 18.328 1.00 79.50 87 GLU A N 1
ATOM 685 C CA . GLU A 1 87 ? -7.003 -0.439 19.611 1.00 79.50 87 GLU A CA 1
ATOM 686 C C . GLU A 1 87 ? -5.684 0.329 19.464 1.00 79.50 87 GLU A C 1
ATOM 688 O O . GLU A 1 87 ? -4.983 0.124 18.441 1.00 79.50 87 GLU A O 1
#

Secondary structure (DSSP, 8-state):
-PPPBPPTT-S--BPPHHHHHHHT---EEEEEEEEEE-PEEEETTEEEEPPPEEEEEEEEEEE--TTSTTSTTTT--HHHHHHHT--

InterPro domains:
  IPR007644 RNA polymerase, beta subunit, protrusion [PF04563] (10-87)

pLDDT: mean 88.01, std 5.88, range [67.31, 94.12]

Mean predicted aligned error: 6.81 Å

Foldseek 3Di:
DAAQFDDPPDPGGHDAPVVCVVVVHARWDKDKDKDWDWDWDDDPNDTDIHDIDIDIDIPGIDGDDPCDPSYPCPPDDPVVCVVVVHD

Organism: Phaeodactylum tricornutum (NCBI:txid2850)

Sequence (87 aa):
IAKPAKAPGERSQKLLPRECRERKLVYAGEISATFCYRMIQRRNGVDFPSRPVRLNKTFGDMPIMVMSKGCHLEGTTPKQLVKLKEE

Radius of gyration: 20.75 Å; Cα contacts (8 Å, |Δi|>4): 130; chains: 1; bounding box: 52×21×57 Å

Nearest PDB structures (foldseek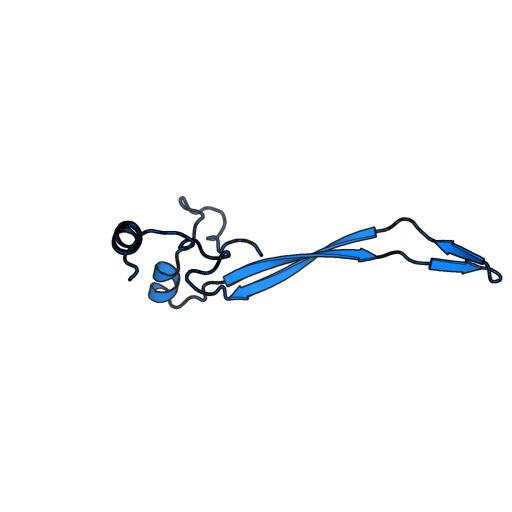):
  3afq-assembly1_B  TM=8.026E-01  e=6.916E+00  Mycobacterium leprae TN
  6sb4-assembly8_H  TM=3.302E-01  e=8.827E+00  Mus musculus

Solvent-accessible surface area (backbone atoms only — not comparable to full-atom values): 5418 Å² total; per-residue (Å²): 107,46,60,34,58,48,69,92,87,54,96,60,51,73,52,52,66,62,60,21,63,76,68,76,49,80,54,38,18,47,34,63,49,74,46,74,51,62,59,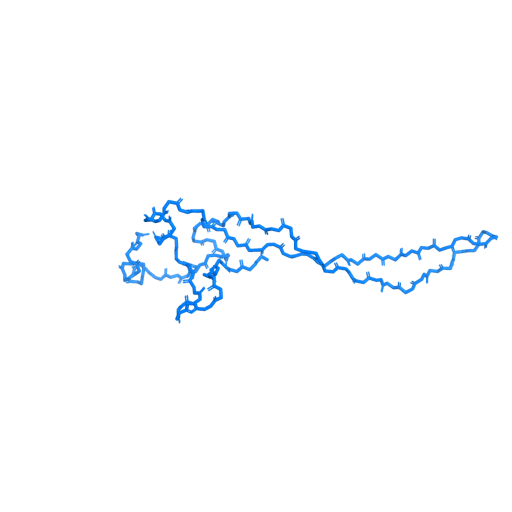70,46,74,57,96,91,42,80,49,72,49,78,73,45,78,46,79,45,74,77,49,70,43,79,56,57,81,62,32,89,58,31,87,55,42,91,59,50,72,75,52,30,52,75,72,71,43,133